Protein AF-A0A355EXS6-F1 (afdb_monomer)

Radius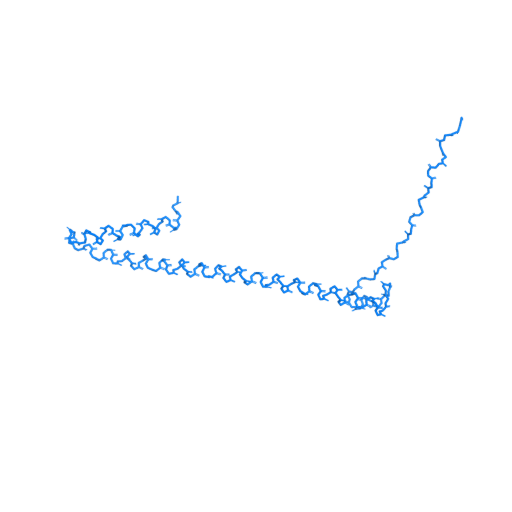 of gyration: 35.59 Å; Cα contacts (8 Å, |Δi|>4): 35; chains: 1; bounding box: 102×25×77 Å

pLDDT: mean 87.1, std 13.65, range [44.59, 98.31]

Sequence (117 aa):
MATNLEILREQEQVLIAVRETAGEIPGISRYWQKLEEAYARAQTSVSRRDELAAVAQESTRQMNADLAAGQDALRALRQYLKAELGVHAPELLRYGVKPARQRKGRCRTPRRLALAG

Mean predicted aligned error: 11.04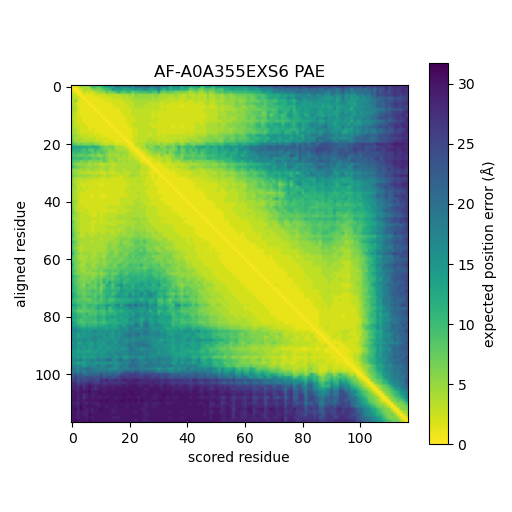 Å

Structure (mmCIF, N/CA/C/O backbone):
data_AF-A0A355EXS6-F1
#
_entry.id   AF-A0A355EXS6-F1
#
loop_
_atom_site.group_PDB
_atom_site.id
_atom_site.type_symbol
_atom_site.label_atom_id
_atom_site.label_alt_id
_atom_site.label_comp_id
_atom_site.label_asym_id
_atom_site.label_entity_id
_atom_site.label_seq_id
_atom_site.pdbx_PDB_ins_code
_atom_site.Cartn_x
_atom_site.Cartn_y
_atom_site.Cartn_z
_atom_site.occupancy
_atom_site.B_iso_or_equiv
_atom_site.auth_seq_id
_atom_site.auth_comp_id
_atom_site.auth_asym_id
_atom_site.auth_atom_id
_atom_site.pdbx_PDB_model_num
ATOM 1 N N . MET A 1 1 ? -0.190 9.057 25.398 1.00 66.00 1 MET A N 1
ATOM 2 C CA . MET A 1 1 ? -1.257 8.954 24.382 1.00 66.00 1 MET A CA 1
ATOM 3 C C . MET A 1 1 ? -1.369 7.485 24.034 1.00 66.00 1 MET A C 1
ATOM 5 O O . MET A 1 1 ? -0.377 6.948 23.561 1.00 66.00 1 MET A O 1
ATOM 9 N N . ALA A 1 2 ? -2.484 6.834 24.370 1.00 73.31 2 ALA A N 1
ATOM 10 C CA . ALA A 1 2 ? -2.691 5.422 24.045 1.00 73.31 2 ALA A CA 1
ATOM 11 C C . ALA A 1 2 ? -2.823 5.241 22.525 1.00 73.31 2 ALA A C 1
ATOM 13 O O . ALA A 1 2 ? -3.331 6.133 21.837 1.00 73.31 2 ALA A O 1
ATOM 14 N N . THR A 1 3 ? -2.347 4.119 21.989 1.00 88.12 3 THR A N 1
ATOM 15 C CA . THR A 1 3 ? -2.514 3.810 20.561 1.00 88.12 3 THR A CA 1
ATOM 16 C C . THR A 1 3 ? -3.963 3.404 20.262 1.00 88.12 3 THR A C 1
ATOM 18 O O . THR A 1 3 ? -4.661 2.875 21.123 1.00 88.12 3 THR A O 1
ATOM 21 N N . ASN A 1 4 ? -4.448 3.608 19.030 1.00 87.12 4 ASN A N 1
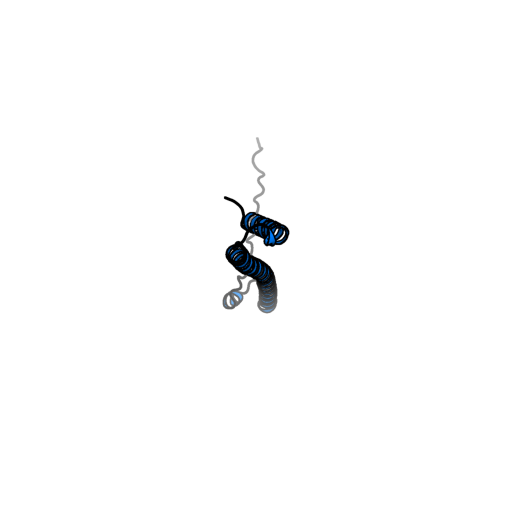ATOM 22 C CA . ASN A 1 4 ? -5.833 3.252 18.662 1.00 87.12 4 ASN A CA 1
ATOM 23 C C . ASN A 1 4 ? -6.176 1.772 18.939 1.00 87.12 4 ASN A C 1
ATOM 25 O O . ASN A 1 4 ? -7.328 1.451 19.207 1.00 87.12 4 ASN A O 1
ATOM 29 N N . LEU A 1 5 ? -5.181 0.877 18.886 1.00 87.56 5 LEU A N 1
ATOM 30 C CA . LEU A 1 5 ? -5.348 -0.544 19.204 1.00 87.56 5 LEU A CA 1
ATOM 31 C C . LEU A 1 5 ? -5.479 -0.801 20.709 1.00 87.56 5 LEU A C 1
ATOM 33 O O . LEU A 1 5 ? -6.242 -1.676 21.105 1.00 87.56 5 LEU A O 1
ATOM 37 N N . GLU A 1 6 ? -4.762 -0.047 21.545 1.00 92.69 6 GLU A N 1
ATOM 38 C CA . GLU A 1 6 ? -4.919 -0.111 23.003 1.00 92.69 6 GLU A CA 1
ATOM 39 C C . GLU A 1 6 ? -6.319 0.338 23.414 1.00 92.69 6 GLU A C 1
ATOM 41 O O . GLU A 1 6 ? -6.975 -0.361 24.179 1.00 92.69 6 GLU A O 1
ATOM 46 N N . ILE A 1 7 ? -6.809 1.435 22.827 1.00 92.62 7 ILE A N 1
ATOM 47 C CA . ILE A 1 7 ? -8.158 1.954 23.089 1.00 92.62 7 ILE A CA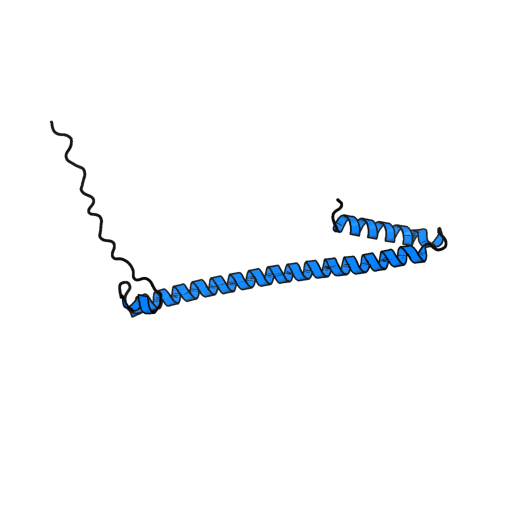 1
ATOM 48 C C . ILE A 1 7 ? -9.223 0.918 22.703 1.00 92.62 7 ILE A C 1
ATOM 50 O O . ILE A 1 7 ? -10.163 0.691 23.457 1.00 92.62 7 ILE A O 1
ATOM 54 N N . LEU A 1 8 ? -9.081 0.253 21.551 1.00 93.25 8 LEU A N 1
ATOM 55 C CA . LEU A 1 8 ? -10.019 -0.796 21.133 1.00 93.25 8 LEU A CA 1
ATOM 56 C C . LEU A 1 8 ? -9.993 -2.014 22.061 1.00 93.25 8 LEU A C 1
ATOM 58 O O . LEU A 1 8 ? -11.051 -2.534 22.402 1.00 93.25 8 LEU A O 1
ATOM 62 N N . ARG A 1 9 ? -8.806 -2.448 22.501 1.00 93.69 9 ARG A N 1
ATOM 63 C CA . ARG A 1 9 ? -8.678 -3.552 23.464 1.00 93.69 9 ARG A CA 1
ATOM 64 C C . ARG A 1 9 ? -9.310 -3.211 24.806 1.00 93.69 9 ARG A C 1
ATOM 66 O O . ARG A 1 9 ? -9.981 -4.052 25.389 1.00 93.69 9 ARG A O 1
ATOM 73 N N . GLU A 1 10 ? -9.112 -1.989 25.283 1.00 94.56 10 GLU A N 1
ATOM 74 C CA . GLU A 1 10 ? -9.731 -1.512 26.519 1.00 94.56 10 GLU A CA 1
ATOM 75 C C . GLU A 1 10 ? -11.264 -1.519 26.403 1.00 94.56 10 GLU A C 1
ATOM 77 O O . GLU A 1 10 ? -11.952 -2.046 27.275 1.00 94.56 10 GLU A O 1
ATOM 82 N N . GLN A 1 11 ? -11.809 -1.015 25.291 1.00 94.44 11 GLN A N 1
ATOM 83 C CA . GLN A 1 11 ? -13.252 -1.040 25.029 1.00 94.44 11 GLN A CA 1
ATOM 84 C C . GLN A 1 11 ? -13.813 -2.467 24.977 1.00 94.44 11 GLN A C 1
ATOM 86 O O . GLN A 1 11 ? -14.869 -2.729 25.552 1.00 94.44 11 GLN A O 1
ATOM 91 N N . GLU A 1 12 ? -13.108 -3.392 24.324 1.00 95.12 12 GLU A N 1
ATOM 92 C CA . GLU A 1 12 ? -13.482 -4.807 24.257 1.00 95.12 12 GLU A CA 1
ATOM 93 C C . GLU A 1 12 ? -13.500 -5.456 25.647 1.00 95.12 12 GLU A C 1
ATOM 95 O O . GLU A 1 12 ? -14.484 -6.097 26.016 1.00 95.12 12 GLU A O 1
ATOM 100 N N . GLN A 1 13 ? -12.454 -5.236 26.448 1.00 95.62 13 GLN A N 1
ATOM 101 C CA . GLN A 1 13 ? -12.363 -5.761 27.812 1.00 95.62 13 GLN A CA 1
ATOM 102 C C . GLN A 1 13 ? -13.514 -5.264 28.692 1.00 95.62 13 GLN A C 1
ATOM 104 O O . GLN A 1 13 ? -14.128 -6.056 29.409 1.00 95.62 13 GLN A O 1
ATOM 109 N N . VAL A 1 14 ? -13.853 -3.974 28.604 1.00 93.75 14 VAL A N 1
ATOM 110 C CA . VAL A 1 14 ? -14.984 -3.399 29.344 1.00 93.75 14 VAL A CA 1
ATOM 111 C C . VAL A 1 14 ? -16.310 -4.007 28.883 1.00 93.75 14 VAL A C 1
ATOM 113 O O . VAL A 1 14 ? -17.145 -4.346 29.718 1.00 93.75 14 VAL A O 1
ATOM 116 N N . LEU A 1 15 ? -16.517 -4.192 27.576 1.00 93.75 15 LEU A N 1
ATOM 117 C CA . LEU A 1 15 ? -17.739 -4.812 27.055 1.00 93.75 15 LEU A CA 1
ATOM 118 C C . LEU A 1 15 ? -17.899 -6.269 27.505 1.00 93.75 15 LEU A C 1
ATOM 120 O O . LEU A 1 15 ? -19.016 -6.674 27.828 1.00 93.75 15 LEU A O 1
ATOM 124 N N . ILE A 1 16 ? -16.809 -7.040 27.565 1.00 93.31 16 ILE A N 1
ATOM 125 C CA . ILE A 1 16 ? -16.814 -8.413 28.092 1.00 93.31 16 ILE A CA 1
ATOM 126 C C . ILE A 1 16 ? -17.221 -8.407 29.570 1.00 93.31 16 ILE A C 1
ATOM 128 O O . ILE A 1 16 ? -18.208 -9.047 29.931 1.00 93.31 16 ILE A O 1
ATOM 132 N N . ALA A 1 17 ? -16.544 -7.610 30.400 1.00 92.50 17 ALA A N 1
ATOM 133 C CA . ALA A 1 17 ? -16.820 -7.537 31.835 1.00 92.50 17 ALA A CA 1
ATOM 134 C C . ALA A 1 17 ? -18.257 -7.072 32.141 1.00 92.50 17 ALA A C 1
ATOM 136 O O . ALA A 1 17 ? -18.920 -7.599 33.037 1.00 92.50 17 ALA A O 1
ATOM 137 N N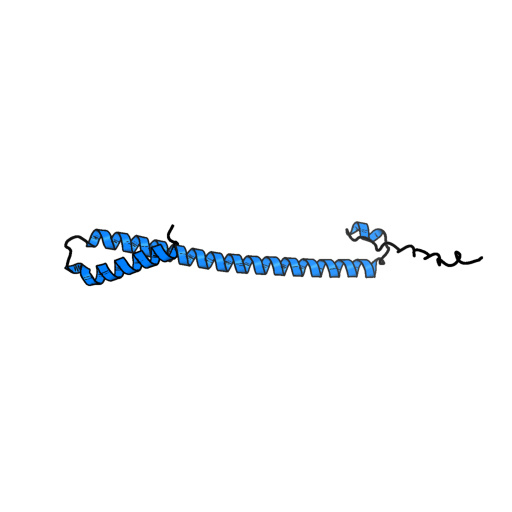 . VAL A 1 18 ? -18.779 -6.106 31.377 1.00 90.69 18 VAL A N 1
ATOM 138 C CA . VAL A 1 18 ? -20.155 -5.619 31.556 1.00 90.69 18 VAL A CA 1
ATOM 139 C C . VAL A 1 18 ? -21.183 -6.659 31.115 1.00 90.69 18 VAL A C 1
ATOM 141 O O . VAL A 1 18 ? -22.240 -6.754 31.730 1.00 90.69 18 VAL A O 1
ATOM 144 N N . ARG A 1 19 ? -20.899 -7.468 30.089 1.00 87.12 19 ARG A N 1
ATOM 145 C CA . ARG A 1 19 ? -21.794 -8.568 29.689 1.00 87.12 19 ARG A CA 1
ATOM 146 C C . ARG A 1 19 ? -21.869 -9.660 30.754 1.00 87.12 19 ARG A C 1
ATOM 148 O O . ARG A 1 19 ? -22.951 -10.196 30.974 1.00 87.12 19 ARG A O 1
ATOM 155 N N . GLU A 1 20 ? -20.760 -9.950 31.427 1.00 88.44 20 GLU A N 1
ATOM 156 C CA . GLU A 1 20 ? -20.702 -10.925 32.525 1.00 88.44 20 GLU A CA 1
ATOM 157 C C . GLU A 1 20 ? -21.448 -10.446 33.784 1.00 88.44 20 GLU A C 1
ATOM 159 O O . GLU A 1 20 ? -22.030 -11.257 34.498 1.00 88.44 20 GLU A O 1
ATOM 164 N N . THR A 1 21 ? -21.501 -9.130 34.017 1.00 87.00 21 THR A N 1
ATOM 165 C CA . THR A 1 21 ? -22.102 -8.499 35.213 1.00 87.00 21 THR A CA 1
ATOM 166 C C . THR A 1 21 ? -23.421 -7.762 34.927 1.00 87.00 21 THR A C 1
ATOM 168 O O . THR A 1 21 ? -23.952 -7.050 35.779 1.00 87.00 21 THR A O 1
ATOM 171 N N . ALA A 1 22 ? -24.002 -7.934 33.732 1.00 73.38 22 ALA A N 1
ATOM 172 C CA . ALA A 1 22 ? -25.113 -7.117 33.223 1.00 73.38 22 ALA A CA 1
ATOM 173 C C . ALA A 1 22 ? -26.384 -7.128 34.098 1.00 73.38 22 ALA A C 1
ATOM 175 O O . ALA A 1 22 ? -27.192 -6.202 34.012 1.00 73.38 22 ALA A O 1
ATOM 176 N N . GLY A 1 23 ? -26.574 -8.162 34.925 1.00 79.62 23 GLY A N 1
ATOM 177 C CA . GLY A 1 23 ? -27.697 -8.272 35.862 1.00 79.62 23 GLY A CA 1
ATOM 178 C C . GLY A 1 23 ? -27.487 -7.564 37.205 1.00 79.62 23 GLY A C 1
ATOM 179 O O . GLY A 1 23 ? -28.448 -7.404 37.952 1.00 79.62 23 GLY A O 1
ATOM 180 N N . GLU A 1 24 ? -26.266 -7.128 37.517 1.00 86.19 24 GLU A N 1
ATOM 181 C CA . GLU A 1 24 ? -25.912 -6.568 38.828 1.00 86.19 24 GLU A CA 1
ATOM 182 C C . GLU A 1 24 ? -26.232 -5.072 38.939 1.00 86.19 24 GLU A C 1
ATOM 184 O O . GLU A 1 24 ? -26.492 -4.569 40.032 1.00 86.19 24 GLU A O 1
ATOM 189 N N . ILE A 1 25 ? -26.243 -4.353 37.810 1.00 84.81 25 ILE A N 1
ATOM 190 C CA . ILE A 1 25 ? -26.427 -2.897 37.775 1.00 84.81 25 ILE A CA 1
ATOM 191 C C . ILE A 1 25 ? -27.677 -2.539 36.955 1.00 84.81 25 ILE A C 1
ATOM 193 O O . ILE A 1 25 ? -27.638 -2.526 35.720 1.00 84.81 25 ILE A O 1
ATOM 197 N N . PRO A 1 26 ? -28.794 -2.176 37.609 1.00 85.88 26 PRO A N 1
ATOM 198 C CA . PRO A 1 26 ? -30.003 -1.742 36.921 1.00 85.88 26 PRO A CA 1
ATOM 199 C C . PRO A 1 26 ? -29.752 -0.518 36.028 1.00 85.88 26 PRO A C 1
ATOM 201 O O . PRO A 1 26 ? -29.176 0.482 36.452 1.00 85.88 26 PRO A O 1
ATOM 204 N N . GLY A 1 27 ? -30.217 -0.570 34.777 1.00 84.00 27 GLY A N 1
ATOM 205 C CA . GLY A 1 27 ? -30.156 0.566 33.847 1.00 84.00 27 GLY A CA 1
ATOM 206 C C . GLY A 1 27 ? -28.808 0.783 33.145 1.00 84.00 27 GLY A C 1
ATOM 207 O O . GLY A 1 27 ? -28.699 1.712 32.338 1.00 84.00 27 GLY A O 1
ATOM 208 N N . ILE A 1 28 ? -27.805 -0.077 33.371 1.00 88.06 28 ILE A N 1
ATOM 209 C CA . ILE A 1 28 ? -26.508 -0.009 32.672 1.00 88.06 28 ILE A CA 1
ATOM 210 C C . ILE A 1 28 ? -26.625 -0.293 31.165 1.00 88.06 28 ILE A C 1
ATOM 212 O O . ILE A 1 28 ? -25.776 0.139 30.382 1.00 88.06 28 ILE A O 1
ATOM 216 N N . SER A 1 29 ? -27.719 -0.938 30.739 1.00 85.19 29 SER A N 1
ATOM 217 C CA . SER A 1 29 ? -27.961 -1.387 29.363 1.00 85.19 29 SER A CA 1
ATOM 218 C C . SER A 1 29 ? -27.754 -0.313 28.305 1.00 85.19 29 SER A C 1
ATOM 220 O O . SER A 1 29 ? -27.070 -0.537 27.311 1.00 85.19 29 SER A O 1
ATOM 222 N N . ARG A 1 30 ? -28.249 0.901 28.562 1.00 86.75 30 ARG A N 1
ATOM 223 C CA . ARG A 1 30 ? -28.139 2.021 27.615 1.00 86.75 30 ARG A CA 1
ATOM 224 C C . ARG A 1 30 ? -26.702 2.491 27.370 1.00 86.75 30 ARG A C 1
ATOM 226 O O . ARG A 1 30 ? -26.436 3.124 26.353 1.00 86.75 30 ARG A O 1
ATOM 233 N N . TYR A 1 31 ? -25.800 2.274 28.325 1.00 89.56 31 TYR A N 1
ATOM 234 C CA . TYR A 1 31 ? -24.420 2.747 28.239 1.00 89.56 31 TYR A CA 1
ATOM 235 C C . TYR A 1 31 ? -23.542 1.738 27.514 1.00 89.56 31 TYR A C 1
ATOM 237 O O . TYR A 1 31 ? -22.810 2.124 26.604 1.00 89.56 31 TYR A O 1
ATOM 245 N N . TRP A 1 32 ? -23.654 0.454 27.862 1.00 89.50 32 TRP A N 1
ATOM 246 C CA . TRP A 1 32 ? -22.847 -0.565 27.200 1.00 89.50 32 TRP A CA 1
ATOM 247 C C . TRP A 1 32 ? -23.300 -0.818 25.763 1.00 89.50 32 TRP A C 1
ATOM 249 O O . TRP A 1 32 ? -22.442 -1.002 24.913 1.00 89.50 32 TRP A O 1
ATOM 259 N N . GLN A 1 33 ? -24.595 -0.688 25.445 1.00 90.81 33 GLN A N 1
ATOM 260 C CA . GLN A 1 33 ? -25.069 -0.720 24.053 1.00 90.81 33 GLN A CA 1
ATOM 261 C C . GLN A 1 33 ? -24.439 0.394 23.203 1.00 90.81 33 GLN A C 1
ATOM 263 O O . GLN A 1 33 ? -23.960 0.151 22.101 1.00 90.81 33 GLN A O 1
ATOM 268 N N . LYS A 1 34 ? -24.359 1.624 23.730 1.00 93.31 34 LYS A N 1
ATOM 269 C CA . LYS A 1 34 ? -23.689 2.732 23.024 1.00 93.31 34 LYS A CA 1
ATOM 270 C C . LYS A 1 34 ? -22.197 2.478 22.826 1.00 93.31 34 LYS A C 1
ATOM 272 O O . LYS A 1 34 ? -21.653 2.836 21.780 1.00 93.31 34 LYS A O 1
ATOM 277 N N . LEU A 1 35 ? -21.538 1.901 23.832 1.00 93.38 35 LEU A N 1
ATOM 278 C CA . LEU A 1 35 ? -20.130 1.525 23.743 1.00 93.38 35 LEU A CA 1
ATOM 279 C C . LEU A 1 35 ? -19.921 0.424 22.698 1.00 93.38 35 LEU A C 1
ATOM 281 O O . LEU A 1 35 ? -19.016 0.533 21.880 1.00 93.38 35 LEU A O 1
ATOM 285 N N . GLU A 1 36 ? -20.786 -0.584 22.680 1.00 94.00 36 GLU A N 1
ATOM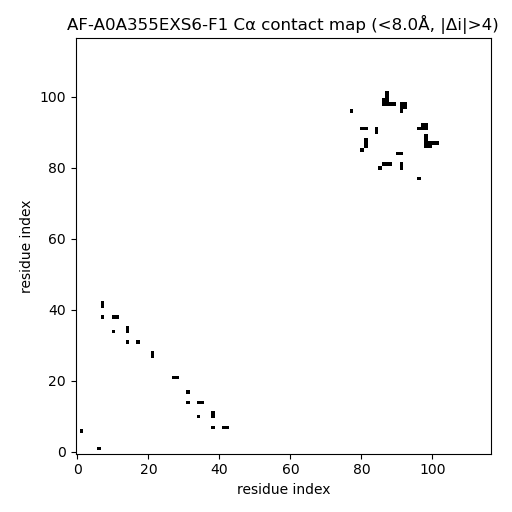 286 C CA . GLU A 1 36 ? -20.769 -1.689 21.723 1.00 94.00 36 GLU A CA 1
ATOM 287 C C . GLU A 1 36 ? -20.947 -1.199 20.285 1.00 94.00 36 GLU A C 1
ATOM 289 O O . GLU A 1 36 ? -20.165 -1.558 19.407 1.00 94.00 36 GLU A O 1
ATOM 294 N N . GLU A 1 37 ? -21.912 -0.313 20.041 1.00 95.25 37 GLU A N 1
ATOM 295 C CA . GLU A 1 37 ? -22.084 0.310 18.729 1.00 95.25 37 GLU A CA 1
ATOM 296 C C . GLU A 1 37 ? -20.841 1.100 18.298 1.00 95.25 37 GLU A C 1
ATOM 298 O O . GLU A 1 37 ? -20.429 1.049 17.136 1.00 95.25 37 GLU A O 1
ATOM 303 N N . ALA A 1 38 ? -20.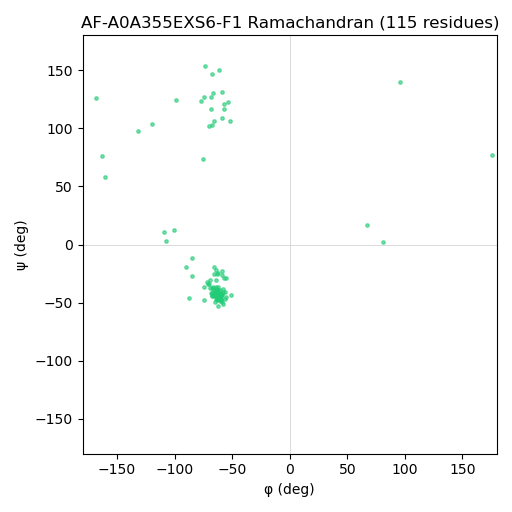246 1.868 19.216 1.00 94.62 38 ALA A N 1
ATOM 304 C CA . ALA A 1 38 ? -19.040 2.636 18.927 1.00 94.62 38 ALA A CA 1
ATOM 305 C C . ALA A 1 38 ? -17.849 1.718 18.620 1.00 94.62 38 ALA A C 1
ATOM 307 O O . ALA A 1 38 ? -17.150 1.956 17.632 1.00 94.62 38 ALA A O 1
ATOM 308 N N . TYR A 1 39 ? -17.674 0.655 19.405 1.00 95.38 39 TYR A N 1
ATOM 309 C CA . TYR A 1 39 ? -16.657 -0.370 19.202 1.00 95.38 39 TYR A CA 1
ATOM 310 C C . TYR A 1 39 ? -16.829 -1.063 17.843 1.00 95.38 39 TYR A C 1
ATOM 312 O O . TYR A 1 39 ? -15.886 -1.111 17.056 1.00 95.38 39 TYR A O 1
ATOM 320 N N . ALA A 1 40 ? -18.045 -1.489 17.489 1.00 95.06 40 ALA A N 1
ATOM 321 C CA . ALA A 1 40 ? -18.332 -2.123 16.201 1.00 95.06 40 ALA A CA 1
ATOM 322 C C . ALA A 1 40 ? -18.020 -1.203 15.004 1.00 95.06 40 ALA A C 1
ATOM 324 O O . ALA A 1 40 ? -17.420 -1.631 14.009 1.00 95.06 40 ALA A O 1
ATOM 325 N N . ARG A 1 41 ? -18.370 0.090 15.100 1.00 95.69 41 ARG A N 1
ATOM 326 C CA . ARG A 1 41 ? -18.022 1.095 14.076 1.00 95.69 41 ARG A CA 1
ATOM 327 C C . ARG A 1 41 ? -16.511 1.292 13.955 1.00 95.69 41 ARG A C 1
ATOM 329 O O . ARG A 1 41 ? -15.989 1.402 12.841 1.00 95.69 41 ARG A O 1
ATOM 336 N N . ALA A 1 42 ? -15.808 1.345 15.082 1.00 94.69 42 ALA A N 1
ATOM 337 C CA . ALA A 1 42 ? -14.364 1.520 15.103 1.00 94.69 42 ALA A CA 1
ATOM 338 C C . ALA A 1 42 ? -13.640 0.288 14.535 1.00 94.69 42 ALA A C 1
ATOM 340 O O . ALA A 1 42 ? -12.758 0.445 13.692 1.00 94.69 42 ALA A O 1
ATOM 341 N N . GLN A 1 43 ? -14.089 -0.921 14.879 1.00 94.31 43 GLN A N 1
ATOM 342 C CA . GLN A 1 43 ? -13.573 -2.173 14.327 1.00 94.31 43 GLN A CA 1
ATOM 343 C C . GLN A 1 43 ? -13.740 -2.227 12.803 1.00 94.31 43 GLN A C 1
ATOM 345 O O . GLN A 1 43 ? -12.779 -2.478 12.081 1.00 94.31 43 GLN A O 1
ATOM 350 N N . THR A 1 44 ? -14.931 -1.881 12.304 1.00 95.00 44 THR A N 1
ATOM 351 C CA . THR A 1 44 ? -15.204 -1.784 10.858 1.00 95.00 44 THR A CA 1
ATOM 352 C C . THR A 1 44 ? -14.263 -0.789 10.174 1.00 95.00 44 THR A C 1
ATOM 354 O O . THR A 1 44 ? -13.753 -1.038 9.082 1.00 95.00 44 THR A O 1
ATOM 357 N N . SER A 1 45 ? -14.003 0.348 10.824 1.00 94.06 45 SER A N 1
ATOM 358 C CA . SER A 1 45 ? -13.109 1.378 10.291 1.00 94.06 45 SER A CA 1
ATOM 359 C C . SER A 1 45 ? -11.651 0.911 10.236 1.00 94.06 45 SER A C 1
ATOM 361 O O . SER A 1 45 ? -10.95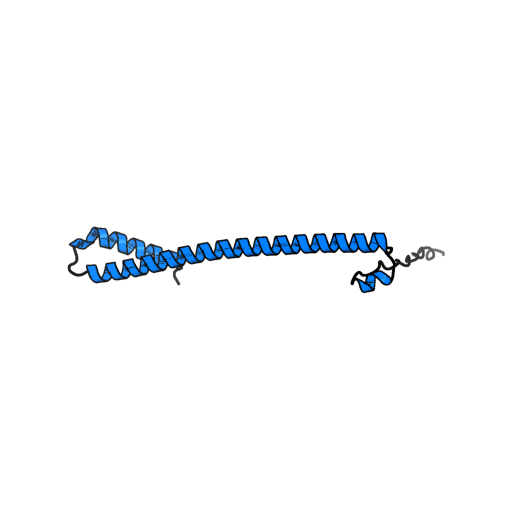3 1.233 9.276 1.00 94.06 45 SER A O 1
ATOM 363 N N . VAL A 1 46 ? -11.193 0.134 11.225 1.00 93.44 46 VAL A N 1
ATOM 364 C CA . VAL A 1 46 ? -9.855 -0.480 11.217 1.00 93.44 46 VAL A CA 1
ATOM 365 C C . VAL A 1 46 ? -9.734 -1.492 10.085 1.00 93.44 46 VAL A C 1
ATOM 367 O O . VAL A 1 46 ? -8.809 -1.373 9.286 1.00 93.44 46 VAL A O 1
ATOM 370 N N . SER A 1 47 ? -10.694 -2.410 9.946 1.00 92.19 47 SER A N 1
ATOM 371 C CA . SER A 1 47 ? -10.701 -3.383 8.847 1.00 92.19 47 SER A CA 1
ATOM 372 C C . SER A 1 47 ? -10.648 -2.692 7.484 1.00 92.19 47 SER A C 1
ATOM 374 O O . SER A 1 47 ? -9.791 -3.007 6.663 1.00 92.19 47 SER A O 1
ATOM 376 N N . ARG A 1 48 ? -11.477 -1.661 7.279 1.00 95.25 48 ARG A N 1
ATOM 377 C CA . ARG A 1 48 ? -11.477 -0.881 6.036 1.00 95.25 48 ARG A CA 1
ATOM 378 C C . ARG A 1 48 ? -10.147 -0.172 5.786 1.00 95.25 48 ARG A C 1
ATOM 380 O O . ARG A 1 48 ? -9.694 -0.088 4.648 1.00 95.25 48 ARG A O 1
ATOM 387 N N . ARG A 1 49 ? -9.517 0.377 6.827 1.00 94.56 49 ARG A N 1
ATOM 388 C CA . ARG A 1 49 ? -8.196 1.008 6.706 1.00 94.56 49 ARG A CA 1
ATOM 389 C C . ARG A 1 49 ? -7.150 -0.010 6.257 1.00 94.56 49 ARG A C 1
ATOM 391 O O . ARG A 1 49 ? -6.348 0.308 5.385 1.00 94.56 49 ARG A O 1
ATOM 398 N N . ASP A 1 50 ? -7.160 -1.198 6.845 1.00 94.06 50 ASP A N 1
ATOM 399 C CA . ASP A 1 50 ? -6.171 -2.235 6.559 1.00 94.06 50 ASP A CA 1
ATOM 400 C C . ASP A 1 50 ? -6.361 -2.805 5.138 1.00 94.06 50 ASP A C 1
ATOM 402 O O . ASP A 1 50 ? -5.383 -2.982 4.410 1.00 94.06 50 ASP A O 1
ATOM 406 N N . GLU A 1 51 ? -7.609 -2.963 4.681 1.00 95.62 51 GLU A N 1
ATOM 407 C CA . GLU A 1 51 ? -7.937 -3.277 3.281 1.00 95.62 51 GLU A CA 1
ATOM 408 C C . GLU A 1 51 ? -7.403 -2.211 2.314 1.00 95.62 51 GLU A C 1
ATOM 410 O O . GLU A 1 51 ? -6.718 -2.530 1.341 1.00 95.62 51 GLU A O 1
ATOM 415 N N . LEU A 1 52 ? -7.667 -0.930 2.591 1.00 95.69 52 LEU A N 1
ATOM 416 C CA . LEU A 1 52 ? -7.178 0.174 1.761 1.00 95.69 52 LEU A CA 1
ATOM 417 C C . LEU A 1 52 ? -5.648 0.239 1.736 1.00 95.69 52 LEU A C 1
ATOM 419 O O . LEU A 1 52 ? -5.068 0.541 0.694 1.00 95.69 52 LEU A O 1
ATOM 423 N N . ALA A 1 53 ? -4.987 -0.062 2.855 1.00 96.75 53 ALA A N 1
ATOM 424 C CA . ALA A 1 53 ? -3.532 -0.119 2.925 1.00 96.75 53 ALA A CA 1
ATOM 425 C C . ALA A 1 53 ? -2.968 -1.248 2.049 1.00 96.75 53 ALA A C 1
ATOM 427 O O . ALA A 1 53 ? -2.007 -1.022 1.311 1.00 96.75 53 ALA A O 1
ATOM 428 N N . ALA A 1 54 ? -3.592 -2.429 2.070 1.00 95.50 54 ALA A N 1
ATOM 429 C CA . ALA A 1 54 ? -3.212 -3.541 1.203 1.00 95.50 54 ALA A CA 1
ATOM 430 C C . ALA A 1 54 ? -3.396 -3.188 -0.284 1.00 95.50 54 ALA A C 1
ATOM 432 O O . ALA A 1 54 ? -2.481 -3.387 -1.085 1.00 95.50 54 ALA A O 1
ATOM 433 N N . VAL A 1 55 ? -4.531 -2.578 -0.644 1.00 96.81 55 VAL A N 1
ATOM 434 C CA . VAL A 1 55 ? -4.803 -2.112 -2.016 1.00 96.81 55 VAL A CA 1
ATOM 435 C C . VAL A 1 55 ? -3.790 -1.055 -2.460 1.00 96.81 55 VAL A C 1
ATOM 437 O O . VAL A 1 55 ? -3.277 -1.120 -3.576 1.00 96.81 55 VAL A O 1
ATOM 440 N N . ALA A 1 56 ? -3.458 -0.094 -1.595 1.00 95.56 56 ALA A N 1
ATOM 441 C CA . ALA A 1 56 ? -2.470 0.936 -1.900 1.00 95.56 56 ALA A CA 1
ATOM 442 C C . ALA A 1 56 ? -1.071 0.340 -2.123 1.00 95.56 56 ALA A C 1
ATOM 444 O O . ALA A 1 56 ? -0.360 0.747 -3.048 1.00 95.56 56 ALA A O 1
ATOM 445 N N . GLN A 1 57 ? -0.684 -0.645 -1.308 1.00 97.12 57 GLN A N 1
ATOM 446 C CA . GLN A 1 57 ? 0.591 -1.340 -1.461 1.00 97.12 57 GLN A CA 1
ATOM 447 C C . GLN A 1 57 ? 0.655 -2.091 -2.793 1.00 97.12 57 GLN A C 1
ATOM 449 O O . GLN A 1 57 ? 1.659 -1.987 -3.498 1.00 97.12 57 GLN A O 1
ATOM 454 N N . GLU A 1 58 ? -0.406 -2.809 -3.154 1.00 97.38 58 GLU A N 1
ATOM 455 C CA . GLU A 1 58 ? -0.453 -3.562 -4.405 1.00 97.38 58 GLU A CA 1
ATOM 456 C C . GLU A 1 58 ? -0.459 -2.639 -5.629 1.00 97.38 58 GLU A C 1
ATOM 458 O O . GLU A 1 58 ? 0.339 -2.818 -6.545 1.00 97.38 58 GLU A O 1
ATOM 463 N N . SER A 1 59 ? -1.252 -1.567 -5.596 1.00 95.06 59 SER A N 1
ATOM 464 C CA . SER A 1 59 ? -1.251 -0.531 -6.638 1.00 95.06 59 SER A CA 1
ATOM 465 C C . SER A 1 59 ? 0.140 0.086 -6.838 1.00 95.06 59 SER A C 1
ATOM 467 O O . SER A 1 59 ? 0.605 0.258 -7.965 1.00 95.06 59 SER A O 1
ATOM 469 N N . THR A 1 60 ? 0.866 0.337 -5.744 1.00 97.12 60 THR A N 1
ATOM 470 C CA . THR A 1 60 ? 2.245 0.843 -5.808 1.00 97.12 60 THR A CA 1
ATOM 471 C C . THR A 1 60 ? 3.194 -0.168 -6.455 1.00 97.12 60 THR A C 1
ATOM 473 O O . THR A 1 60 ? 4.057 0.215 -7.248 1.00 97.12 60 THR A O 1
ATOM 476 N N . ARG A 1 61 ? 3.055 -1.464 -6.143 1.00 97.69 61 ARG A N 1
ATOM 477 C CA . ARG A 1 61 ? 3.857 -2.525 -6.774 1.00 97.69 61 ARG A CA 1
ATOM 478 C C . ARG A 1 61 ? 3.586 -2.597 -8.271 1.00 97.69 61 ARG A C 1
ATOM 480 O O . ARG A 1 61 ? 4.545 -2.604 -9.040 1.00 97.69 61 ARG A O 1
ATOM 487 N N . GLN A 1 62 ? 2.315 -2.578 -8.665 1.00 98.00 62 GLN A N 1
ATOM 488 C CA . GLN A 1 62 ? 1.912 -2.618 -10.066 1.00 98.00 62 GLN A CA 1
ATOM 489 C C . GLN A 1 62 ? 2.455 -1.410 -10.838 1.00 98.00 62 GLN A C 1
ATOM 491 O O . GLN A 1 62 ? 3.123 -1.583 -11.852 1.00 98.00 62 GLN A O 1
ATOM 496 N N . MET A 1 63 ? 2.286 -0.197 -10.303 1.00 97.81 63 MET A N 1
ATOM 497 C CA . MET A 1 63 ? 2.830 1.024 -10.907 1.00 97.81 63 MET A CA 1
ATOM 498 C C . MET A 1 63 ? 4.347 0.924 -11.124 1.00 97.81 63 MET A C 1
ATOM 500 O O . MET A 1 63 ? 4.854 1.279 -12.186 1.00 97.81 63 MET A O 1
ATOM 504 N N . ASN A 1 64 ? 5.087 0.429 -10.130 1.00 98.12 64 ASN A N 1
ATOM 505 C CA . ASN A 1 64 ? 6.534 0.268 -10.248 1.00 98.12 64 ASN A CA 1
ATOM 506 C C . ASN A 1 64 ? 6.920 -0.792 -11.290 1.00 98.12 64 ASN A C 1
ATOM 508 O O . ASN A 1 64 ? 7.893 -0.592 -12.019 1.00 98.12 64 ASN A O 1
ATOM 512 N N . ALA A 1 65 ? 6.167 -1.891 -11.380 1.00 98.19 65 ALA A N 1
ATOM 513 C CA . ALA A 1 65 ? 6.369 -2.918 -12.398 1.00 98.19 65 ALA A CA 1
ATOM 514 C C . ALA A 1 65 ? 6.137 -2.358 -13.811 1.00 98.19 65 ALA A C 1
ATOM 516 O O . ALA A 1 65 ? 6.977 -2.549 -14.690 1.00 98.19 65 ALA A O 1
ATOM 517 N N . ASP A 1 66 ? 5.066 -1.588 -14.006 1.00 97.88 66 ASP A N 1
ATOM 518 C CA . ASP A 1 66 ? 4.742 -0.964 -15.292 1.00 97.88 66 ASP A CA 1
ATOM 519 C C . ASP A 1 66 ? 5.797 0.073 -15.702 1.00 97.88 66 ASP A C 1
ATOM 521 O O . ASP A 1 66 ? 6.226 0.121 -16.858 1.00 97.88 66 ASP A O 1
ATOM 525 N N . LEU A 1 67 ? 6.288 0.873 -14.749 1.00 98.31 67 LEU A N 1
ATOM 526 C CA . LEU A 1 67 ? 7.382 1.815 -14.994 1.00 98.31 67 LEU A CA 1
ATOM 527 C C . LEU A 1 67 ? 8.683 1.098 -15.370 1.00 98.31 67 LEU A C 1
ATOM 529 O O . LEU A 1 67 ? 9.385 1.553 -16.276 1.00 98.31 67 LEU A O 1
ATOM 533 N N . ALA A 1 68 ? 9.012 -0.011 -14.704 1.00 98.19 68 ALA A N 1
ATOM 534 C CA . ALA A 1 68 ? 10.184 -0.814 -15.039 1.00 98.19 68 ALA A CA 1
ATOM 535 C C . ALA A 1 68 ? 10.066 -1.406 -16.453 1.00 98.19 68 ALA A C 1
ATOM 537 O O . ALA A 1 68 ? 10.971 -1.224 -17.270 1.00 98.19 68 ALA A O 1
ATOM 538 N N . ALA A 1 69 ? 8.916 -2.002 -16.781 1.00 97.69 69 ALA A N 1
ATOM 539 C CA . ALA A 1 69 ? 8.635 -2.523 -18.116 1.00 97.69 69 ALA A CA 1
ATOM 540 C C . ALA A 1 69 ? 8.733 -1.427 -19.192 1.00 97.69 69 ALA A C 1
ATOM 542 O O . ALA A 1 69 ? 9.349 -1.627 -20.241 1.00 97.69 69 ALA A O 1
ATOM 543 N N . GLY A 1 70 ? 8.205 -0.230 -18.915 1.00 97.56 70 GLY A N 1
ATOM 544 C CA . GLY A 1 70 ? 8.329 0.930 -19.797 1.00 97.56 70 GLY A CA 1
ATOM 545 C C . GLY A 1 70 ? 9.780 1.377 -20.005 1.00 97.56 70 GLY A C 1
ATOM 546 O O . GLY A 1 70 ? 10.171 1.720 -21.124 1.00 97.56 70 GLY A O 1
ATOM 547 N N . GLN A 1 71 ? 10.614 1.340 -18.960 1.00 97.94 71 GLN A N 1
ATOM 548 C CA . GLN A 1 71 ? 12.043 1.648 -19.081 1.00 97.94 71 GLN A CA 1
ATOM 549 C C . GLN A 1 71 ? 12.787 0.622 -19.937 1.00 97.94 71 GLN A C 1
ATOM 551 O O . GLN A 1 71 ? 13.632 1.013 -20.750 1.00 97.94 71 GLN A O 1
ATOM 556 N N . ASP A 1 72 ? 12.478 -0.661 -19.782 1.00 97.38 72 ASP A N 1
ATOM 557 C CA . ASP A 1 72 ? 13.094 -1.726 -20.570 1.00 97.38 72 ASP A CA 1
ATOM 558 C C . ASP A 1 72 ? 12.671 -1.651 -22.039 1.00 97.38 72 ASP A C 1
ATOM 560 O O . ASP A 1 72 ? 13.530 -1.671 -22.926 1.00 97.38 72 ASP A O 1
ATOM 564 N N . ALA A 1 73 ? 11.385 -1.419 -22.309 1.00 97.50 73 ALA A N 1
ATOM 565 C CA . ALA A 1 73 ? 10.885 -1.170 -23.659 1.00 97.50 73 ALA A CA 1
ATOM 566 C C . ALA A 1 73 ? 11.562 0.055 -24.300 1.00 97.50 73 ALA A C 1
ATOM 568 O O . ALA A 1 73 ? 12.012 0.001 -25.447 1.00 97.50 73 ALA A O 1
ATOM 569 N N . LEU A 1 74 ? 11.724 1.149 -23.548 1.00 96.19 74 LEU A N 1
ATOM 570 C CA . LEU A 1 74 ? 12.419 2.345 -24.027 1.00 96.19 74 LEU A CA 1
ATOM 571 C C . LEU A 1 74 ? 13.897 2.067 -24.343 1.00 96.19 74 LEU A C 1
ATOM 573 O O . LEU A 1 74 ? 14.436 2.597 -25.319 1.00 96.19 74 LEU A O 1
ATOM 577 N N . ARG A 1 75 ? 14.580 1.251 -23.531 1.00 96.12 75 ARG A N 1
ATOM 578 C CA . ARG A 1 75 ? 15.966 0.830 -23.799 1.00 96.12 75 ARG A CA 1
ATOM 579 C C . ARG A 1 75 ? 16.049 -0.004 -25.072 1.00 96.12 75 ARG A C 1
ATOM 581 O O . ARG A 1 75 ? 16.905 0.298 -25.904 1.00 96.12 75 ARG A O 1
ATOM 588 N N . ALA A 1 76 ? 15.161 -0.981 -25.237 1.00 96.25 76 ALA A N 1
ATOM 589 C CA . ALA A 1 76 ? 15.095 -1.823 -26.427 1.00 96.25 76 ALA A CA 1
ATOM 590 C C . ALA A 1 76 ? 14.854 -0.981 -27.689 1.00 96.25 76 ALA A C 1
ATOM 592 O O . ALA A 1 76 ? 15.609 -1.082 -28.655 1.00 96.25 76 ALA A O 1
ATOM 593 N N . LEU A 1 77 ? 13.897 -0.049 -27.645 1.00 95.19 77 LEU A N 1
ATOM 594 C CA . LEU A 1 77 ? 13.611 0.855 -28.760 1.00 95.19 77 LEU A CA 1
ATOM 595 C C . LEU A 1 77 ? 14.823 1.728 -29.121 1.00 95.19 77 LEU A C 1
ATOM 597 O O . LEU A 1 77 ? 15.167 1.886 -30.290 1.00 95.19 77 LEU A O 1
ATOM 601 N N . ARG A 1 78 ? 15.525 2.269 -28.119 1.00 94.12 78 ARG A N 1
ATOM 602 C CA . ARG A 1 78 ? 16.753 3.051 -28.343 1.00 94.12 78 ARG A CA 1
ATOM 603 C C . ARG A 1 78 ? 17.873 2.221 -28.960 1.00 94.12 78 ARG A C 1
ATOM 605 O O . ARG A 1 78 ? 18.656 2.764 -29.737 1.00 94.12 78 ARG A O 1
ATOM 612 N N . GLN A 1 79 ? 18.005 0.954 -28.575 1.00 94.62 79 GLN A N 1
ATOM 613 C CA . GLN A 1 79 ? 18.989 0.045 -29.161 1.00 94.62 79 GLN A CA 1
ATOM 614 C C . GLN A 1 79 ? 18.642 -0.264 -30.615 1.00 94.62 79 GLN A C 1
ATOM 616 O O . GLN A 1 79 ? 19.521 -0.155 -31.465 1.00 94.62 79 GLN A O 1
ATOM 621 N N . TYR A 1 80 ? 17.370 -0.540 -30.900 1.00 95.38 80 TYR A N 1
ATOM 622 C CA . TYR A 1 80 ? 16.878 -0.760 -32.255 1.00 95.38 80 TYR A CA 1
ATOM 623 C C . TYR A 1 80 ? 17.159 0.444 -33.168 1.00 95.38 80 TYR A C 1
ATOM 625 O O . TYR A 1 80 ? 17.819 0.296 -34.191 1.00 95.38 80 TYR A O 1
ATOM 633 N N . LEU A 1 81 ? 16.797 1.662 -32.744 1.00 93.19 81 LEU A N 1
ATOM 634 C CA . LEU A 1 81 ? 17.070 2.886 -33.513 1.00 93.19 81 LEU A CA 1
ATOM 635 C C . LEU A 1 81 ? 18.565 3.096 -33.795 1.00 93.19 81 LEU A C 1
ATOM 637 O O . LEU A 1 81 ? 18.938 3.557 -34.871 1.00 93.19 81 LEU A O 1
ATOM 641 N N . LYS A 1 82 ? 19.434 2.766 -32.834 1.00 93.75 82 LYS A N 1
ATOM 642 C CA . LYS A 1 82 ? 20.892 2.851 -33.012 1.00 93.75 82 LYS A CA 1
ATOM 643 C C . LYS A 1 82 ? 21.437 1.786 -33.958 1.00 93.75 82 LYS A C 1
ATOM 645 O O . LYS A 1 82 ? 22.429 2.066 -34.626 1.00 93.75 82 LYS A O 1
ATOM 650 N N . ALA A 1 83 ? 20.849 0.592 -33.965 1.00 94.00 83 ALA A N 1
ATOM 651 C CA . ALA A 1 83 ? 21.227 -0.479 -34.877 1.00 94.00 83 ALA A CA 1
ATOM 652 C C . ALA A 1 83 ? 20.850 -0.121 -36.321 1.00 94.00 83 ALA A C 1
ATOM 654 O O . ALA A 1 83 ? 21.672 -0.296 -37.211 1.00 94.00 83 ALA A O 1
ATOM 655 N N . GLU A 1 84 ? 19.663 0.458 -36.517 1.00 95.56 84 GLU A N 1
ATOM 656 C CA . GLU A 1 84 ? 19.139 0.808 -37.840 1.00 95.56 84 GLU A CA 1
ATOM 657 C C . GLU A 1 84 ? 19.820 2.046 -38.447 1.00 95.56 84 GLU A C 1
ATOM 659 O O . GLU A 1 84 ? 20.253 2.034 -39.594 1.00 95.56 84 GLU A O 1
ATOM 664 N N . LEU A 1 85 ? 19.949 3.130 -37.673 1.00 92.31 85 LEU A N 1
ATOM 665 C CA . LEU A 1 85 ? 20.471 4.409 -38.179 1.00 92.31 85 LEU A CA 1
ATOM 666 C C . LEU A 1 85 ? 21.992 4.535 -38.039 1.00 92.31 85 LEU A C 1
ATOM 668 O O . LEU A 1 85 ? 22.613 5.370 -38.689 1.00 92.31 85 LEU A O 1
ATOM 672 N N . GLY A 1 86 ? 22.602 3.727 -37.172 1.00 91.75 86 GLY A N 1
ATOM 673 C CA . GLY A 1 86 ? 24.002 3.838 -36.786 1.00 91.75 86 GLY A CA 1
ATOM 674 C C . GLY A 1 86 ? 24.204 4.625 -35.487 1.00 91.75 86 GLY A C 1
ATOM 675 O O . GLY A 1 86 ? 23.596 5.658 -35.217 1.00 91.75 86 GLY A O 1
ATOM 676 N N . VAL A 1 87 ? 25.133 4.148 -34.654 1.00 89.00 87 VAL A N 1
ATOM 677 C CA . VAL A 1 87 ? 25.333 4.603 -33.261 1.00 89.00 87 VAL A CA 1
ATOM 678 C C . VAL A 1 87 ? 25.774 6.077 -33.139 1.00 89.00 87 VAL A C 1
ATOM 680 O O . VAL A 1 87 ? 25.588 6.707 -32.090 1.00 89.00 87 VAL A O 1
ATOM 683 N N . HIS A 1 88 ? 26.353 6.634 -34.203 1.00 89.00 88 HIS A N 1
ATOM 684 C CA . HIS A 1 88 ? 26.850 8.012 -34.277 1.00 89.00 88 HIS A CA 1
ATOM 685 C C . HIS A 1 88 ? 25.975 8.933 -35.140 1.00 89.00 88 HIS A C 1
ATOM 687 O O . HIS A 1 88 ? 26.327 10.099 -35.314 1.00 89.00 88 HIS A O 1
ATOM 693 N N . ALA A 1 89 ? 24.858 8.426 -35.666 1.00 88.50 89 ALA A N 1
ATOM 694 C CA . ALA A 1 89 ? 24.034 9.132 -36.632 1.00 88.50 89 ALA A CA 1
ATOM 695 C C . ALA A 1 89 ? 23.331 10.344 -35.990 1.00 88.50 89 ALA A C 1
ATOM 697 O O . ALA A 1 89 ? 22.685 10.191 -34.943 1.00 88.50 89 ALA A O 1
ATOM 698 N N . PRO A 1 90 ? 23.453 11.557 -36.561 1.00 88.12 90 PRO A N 1
ATOM 699 C CA . PRO A 1 90 ? 22.779 12.745 -36.038 1.00 88.12 90 PRO A CA 1
ATOM 700 C C . PRO A 1 90 ? 21.246 12.621 -36.077 1.00 88.12 90 PRO A C 1
ATOM 702 O O . PRO A 1 90 ? 20.565 13.238 -35.257 1.00 88.12 90 PRO A O 1
ATOM 705 N N . GLU A 1 91 ? 20.700 11.782 -36.960 1.00 91.56 91 GLU A N 1
ATOM 706 C CA . GLU A 1 91 ? 19.270 11.495 -37.107 1.00 91.56 91 GLU A CA 1
ATOM 707 C C . GLU A 1 91 ? 18.643 10.937 -35.819 1.00 91.56 91 GLU A C 1
ATOM 709 O O . GLU A 1 91 ? 17.460 11.169 -35.570 1.00 91.56 91 GLU A O 1
ATOM 714 N N . LEU A 1 92 ? 19.431 10.291 -34.947 1.00 91.06 92 LEU A N 1
ATOM 715 C CA . LEU A 1 92 ? 18.980 9.794 -33.639 1.00 91.06 92 LEU A CA 1
ATOM 716 C C . LEU A 1 92 ? 18.383 10.898 -32.751 1.00 91.06 92 LEU A C 1
ATOM 718 O O . LEU A 1 92 ? 17.484 10.629 -31.949 1.00 91.06 92 LEU A O 1
ATOM 722 N N . LEU A 1 93 ? 18.832 12.148 -32.917 1.00 91.38 93 LEU A N 1
ATOM 723 C CA . LEU A 1 93 ? 18.321 13.290 -32.156 1.00 91.38 93 LEU A CA 1
ATOM 724 C C . LEU A 1 93 ? 16.842 13.569 -32.444 1.00 91.38 93 LEU A C 1
ATOM 726 O O . LEU A 1 93 ? 16.133 13.999 -31.536 1.00 91.38 93 LEU A O 1
ATOM 730 N N . ARG A 1 94 ? 16.356 13.267 -33.659 1.00 92.94 94 ARG A N 1
ATOM 731 C CA . ARG A 1 94 ? 14.933 13.416 -34.021 1.00 92.94 94 ARG A CA 1
ATOM 732 C C . ARG A 1 94 ? 14.026 12.507 -33.188 1.00 92.94 94 ARG A C 1
ATOM 734 O O . ARG A 1 94 ? 12.872 12.841 -32.965 1.00 92.94 94 ARG A O 1
ATOM 741 N N . TYR A 1 95 ? 14.572 11.403 -32.683 1.00 90.44 95 TYR A N 1
ATOM 742 C CA . TYR A 1 95 ? 13.875 10.427 -31.844 1.00 90.44 95 TYR A CA 1
ATOM 743 C C . TYR A 1 95 ? 14.192 10.596 -30.347 1.00 90.44 95 TYR A C 1
ATOM 745 O O . TYR A 1 95 ? 13.941 9.697 -29.546 1.00 90.44 95 TYR A O 1
ATOM 753 N N . GLY A 1 96 ? 14.812 11.716 -29.951 1.00 89.88 96 GLY A N 1
ATOM 754 C CA . GLY A 1 96 ? 15.227 11.957 -28.564 1.00 89.88 96 GLY A CA 1
ATOM 755 C C . GLY A 1 96 ? 16.343 11.022 -28.076 1.00 89.88 96 GLY A C 1
ATOM 756 O O . GLY A 1 96 ? 16.572 10.894 -26.870 1.00 89.88 96 GLY A O 1
ATOM 757 N N . VAL A 1 97 ? 17.051 10.349 -28.989 1.00 89.69 97 VAL A N 1
ATOM 758 C CA . VAL A 1 97 ? 18.159 9.445 -28.670 1.00 89.69 97 VAL A CA 1
ATOM 759 C C . VAL A 1 97 ? 19.476 10.185 -28.860 1.00 89.69 97 VAL A C 1
ATOM 761 O O . VAL A 1 97 ? 19.775 10.710 -29.926 1.00 89.69 97 VAL A O 1
ATOM 764 N N . LYS A 1 98 ? 20.309 10.224 -27.818 1.00 87.88 98 LYS A N 1
ATOM 765 C CA . LYS A 1 98 ? 21.625 10.868 -27.901 1.00 87.88 98 LYS A CA 1
ATOM 766 C C . LYS A 1 98 ? 22.619 9.960 -28.652 1.00 87.88 98 LYS A C 1
ATOM 768 O O . LYS A 1 98 ? 22.839 8.834 -28.186 1.00 87.88 98 LYS A O 1
ATOM 773 N N . PRO A 1 99 ? 23.255 10.428 -29.744 1.00 86.12 99 PRO A N 1
ATOM 774 C CA . PRO A 1 99 ? 24.311 9.682 -30.427 1.00 86.12 99 PRO A CA 1
ATOM 775 C C . PRO A 1 99 ? 25.506 9.435 -29.502 1.00 86.12 99 PRO A C 1
ATOM 777 O O . PRO A 1 99 ? 25.800 10.245 -28.611 1.00 86.12 99 PRO A O 1
ATOM 780 N N . ALA A 1 100 ? 26.230 8.333 -29.711 1.00 83.62 100 ALA A N 1
ATOM 781 C CA . ALA A 1 100 ? 27.464 8.109 -28.969 1.00 83.62 100 ALA A CA 1
ATOM 782 C C . ALA A 1 100 ? 28.508 9.156 -29.378 1.00 83.62 100 ALA A C 1
ATOM 784 O O . ALA A 1 100 ? 28.770 9.375 -30.560 1.00 83.62 100 ALA A O 1
ATOM 785 N N . ARG A 1 101 ? 29.138 9.805 -28.396 1.00 77.75 101 ARG A N 1
ATOM 786 C CA . ARG A 1 101 ? 30.271 10.695 -28.668 1.00 77.75 101 ARG A CA 1
ATOM 787 C C . ARG A 1 101 ? 31.489 9.839 -28.998 1.00 77.75 101 ARG A C 1
ATOM 789 O O . ARG A 1 101 ? 31.851 8.979 -28.196 1.00 77.75 101 ARG A O 1
ATOM 796 N N . GLN A 1 102 ? 32.145 10.099 -30.127 1.00 64.88 102 GLN A N 1
ATOM 797 C CA . GLN A 1 102 ? 33.476 9.548 -30.373 1.00 64.88 102 GLN A CA 1
ATOM 798 C C . GLN A 1 102 ? 34.399 10.000 -29.234 1.00 64.88 102 GLN A C 1
ATOM 800 O O . GLN A 1 102 ? 34.613 11.197 -29.021 1.00 64.88 102 GLN A O 1
ATOM 805 N N . ARG A 1 103 ? 34.921 9.050 -28.453 1.00 62.59 103 ARG A N 1
ATOM 806 C CA . ARG A 1 103 ? 35.988 9.341 -27.495 1.00 62.59 103 ARG A CA 1
ATOM 807 C C . ARG A 1 103 ? 37.229 9.699 -28.312 1.00 62.59 103 ARG A C 1
ATOM 809 O O . ARG A 1 103 ? 37.885 8.806 -28.834 1.00 62.59 103 ARG A O 1
ATOM 816 N N . LYS A 1 104 ? 37.568 10.989 -28.412 1.00 55.91 104 LYS A N 1
ATOM 817 C CA . LYS A 1 104 ? 38.924 11.398 -28.804 1.00 55.91 104 LYS A CA 1
ATOM 818 C C . LYS A 1 104 ? 39.873 10.795 -27.769 1.00 55.91 104 LYS A C 1
ATOM 820 O O . LYS A 1 104 ? 39.829 11.185 -26.601 1.00 55.91 104 LYS A O 1
ATOM 825 N N . GLY A 1 105 ? 40.645 9.782 -28.162 1.00 53.75 105 GLY A N 1
ATOM 826 C CA . GLY A 1 105 ? 41.624 9.150 -27.285 1.00 53.75 105 GLY A CA 1
ATOM 827 C C . GLY A 1 105 ? 42.547 10.222 -26.714 1.00 53.75 105 GLY A C 1
ATOM 828 O O . GLY A 1 105 ? 43.164 10.973 -27.465 1.00 53.75 105 GLY A O 1
ATOM 829 N N . ARG A 1 106 ? 42.624 10.339 -25.385 1.00 55.34 106 ARG A N 1
ATOM 830 C CA . ARG A 1 106 ? 43.709 11.105 -24.767 1.00 55.34 106 ARG A CA 1
ATOM 831 C C . ARG A 1 106 ? 44.993 10.342 -25.073 1.00 55.34 106 ARG A C 1
ATOM 833 O O . ARG A 1 106 ? 45.220 9.296 -24.468 1.00 55.34 106 ARG A O 1
ATOM 840 N N . CYS A 1 107 ? 45.815 10.854 -25.989 1.00 50.94 107 CYS A N 1
ATOM 841 C CA . CYS A 1 107 ? 47.224 10.484 -26.062 1.00 50.94 107 CYS A CA 1
ATOM 842 C C . CYS A 1 107 ? 47.816 10.688 -24.663 1.00 50.94 107 CYS A C 1
ATOM 844 O O . CYS A 1 107 ? 47.968 11.817 -24.202 1.00 50.94 107 CYS A O 1
ATOM 846 N N . ARG A 1 108 ? 48.074 9.593 -23.942 1.00 58.34 108 ARG A N 1
ATOM 847 C CA . ARG A 1 108 ? 48.887 9.632 -22.729 1.00 58.34 108 ARG A CA 1
ATOM 848 C C . ARG A 1 108 ? 50.314 9.907 -23.186 1.00 58.34 108 ARG A C 1
ATOM 850 O O . ARG A 1 108 ? 50.975 9.001 -23.681 1.00 58.34 108 ARG A O 1
ATOM 857 N N . THR A 1 109 ? 50.775 11.144 -23.049 1.00 56.62 109 THR A N 1
ATOM 858 C CA . THR A 1 109 ? 52.192 11.482 -23.202 1.00 56.62 109 THR A CA 1
ATOM 859 C C . THR A 1 109 ? 52.983 10.636 -22.195 1.00 56.62 109 THR A C 1
ATOM 861 O O . THR A 1 109 ? 52.684 10.709 -20.997 1.00 56.62 109 THR A O 1
ATOM 864 N N . PRO A 1 110 ? 53.939 9.791 -22.619 1.00 56.19 110 PRO A N 1
ATOM 865 C CA . PRO A 1 110 ? 54.741 9.027 -21.679 1.00 56.19 110 PRO A CA 1
ATOM 866 C C . PRO A 1 110 ? 55.643 10.003 -20.922 1.00 56.19 110 PRO A C 1
ATOM 868 O O . PRO A 1 110 ? 56.492 10.678 -21.497 1.00 56.19 110 PRO A O 1
ATOM 871 N N . ARG A 1 111 ? 55.439 10.098 -19.608 1.00 57.72 111 ARG A N 1
ATOM 872 C CA . ARG A 1 111 ? 56.258 10.895 -18.693 1.00 57.72 111 ARG A CA 1
ATOM 8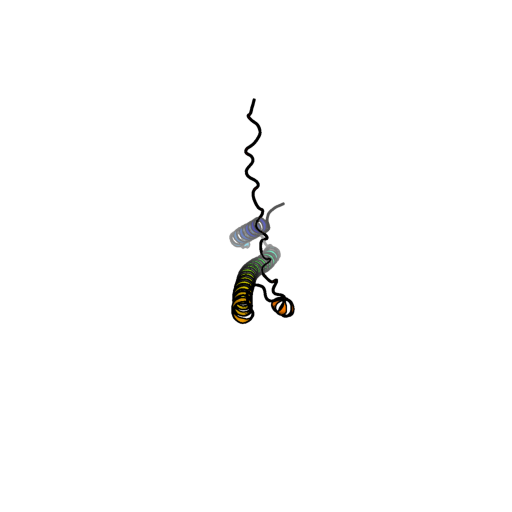73 C C . ARG A 1 111 ? 57.587 10.159 -18.460 1.00 57.72 111 ARG A C 1
ATOM 875 O O . ARG A 1 111 ? 57.782 9.533 -17.426 1.00 57.72 111 ARG A O 1
ATOM 882 N N . ARG A 1 112 ? 58.479 10.171 -19.450 1.00 56.34 112 ARG A N 1
ATOM 883 C CA . ARG A 1 112 ? 59.886 9.773 -19.307 1.00 56.34 112 ARG A CA 1
ATOM 884 C C . ARG A 1 112 ? 60.736 10.853 -19.952 1.00 56.34 112 ARG A C 1
ATOM 886 O O . ARG A 1 112 ? 60.848 10.859 -21.165 1.00 56.34 112 ARG A O 1
ATOM 893 N N . LEU A 1 113 ? 61.252 11.764 -19.130 1.00 57.41 113 LEU A N 1
ATOM 894 C CA . LEU A 1 113 ? 62.462 12.574 -19.336 1.00 57.41 113 LEU A CA 1
ATOM 895 C C . LEU A 1 113 ? 62.554 13.544 -18.150 1.00 57.41 113 LEU A C 1
ATOM 897 O O . LEU A 1 113 ? 62.146 14.695 -18.233 1.00 57.41 113 LEU A O 1
ATOM 901 N N . ALA A 1 114 ? 62.991 13.030 -17.004 1.00 55.50 114 ALA A N 1
ATOM 902 C CA . ALA A 1 114 ? 63.448 13.843 -15.879 1.00 55.50 114 ALA A CA 1
ATOM 903 C C . ALA A 1 114 ? 64.316 12.974 -14.965 1.00 55.50 114 ALA A C 1
ATOM 905 O O . ALA A 1 114 ? 63.949 12.750 -13.825 1.00 55.50 114 ALA A O 1
ATOM 906 N N . LEU A 1 115 ? 65.395 12.401 -15.505 1.00 54.44 115 LEU A N 1
ATOM 907 C CA . LEU A 1 115 ? 66.501 11.806 -14.745 1.00 54.44 115 LEU A CA 1
ATOM 908 C C . LEU A 1 115 ? 67.705 11.648 -15.694 1.00 54.44 115 LEU A C 1
ATOM 910 O O . LEU A 1 115 ? 67.957 10.571 -16.226 1.00 54.44 115 LEU A O 1
ATOM 914 N N . ALA A 1 116 ? 68.371 12.763 -15.973 1.00 50.81 116 ALA A N 1
ATOM 915 C CA . ALA A 1 116 ? 69.731 12.874 -16.505 1.00 50.81 116 ALA A CA 1
ATOM 916 C C . ALA A 1 116 ? 70.099 14.358 -16.356 1.00 50.81 116 ALA A C 1
ATOM 918 O O . ALA A 1 116 ? 69.312 15.199 -16.782 1.00 50.81 116 ALA A O 1
ATOM 919 N N . GLY A 1 117 ? 71.191 14.779 -15.741 1.00 44.59 117 GLY A N 1
ATOM 920 C CA . GLY A 1 117 ? 72.287 14.149 -15.016 1.00 44.59 117 GLY A CA 1
ATOM 921 C C . GLY A 1 117 ? 73.099 15.301 -14.428 1.00 44.59 117 GLY A C 1
ATOM 922 O O . GLY A 1 117 ? 73.003 16.413 -15.001 1.00 44.59 117 GLY A O 1
#

Secondary structure (DSSP, 8-state):
---HHHHHHHHHHHHHHHHHTTTTSTTTHHHHHHHHHHHHHHHHHHHHHHHHHHHHHHHHHHHHHHHHHHHHHHHHHHHHHHHHH-TT-GGGGGGTPPPPPP---------------

Foldseek 3Di:
DDDLVRVLVVLVVVLVVCVVCVVVDPPCVVVSVVSVVVSVVSVVVVVVVVVVVVVVVVVVVVVVVVVVVVVVVVVVVLVVVCVVQPQQHPVSVVVVHDRDDPPPDPPPDPPPDDDDD

Solvent-accessible surface area (backbone atoms only — not comparable to full-atom values): 7074 Å² total; per-residue (Å²): 132,83,53,76,66,54,54,50,49,52,53,51,53,51,52,52,55,45,66,78,45,55,87,78,46,89,81,50,62,72,57,55,53,53,50,49,54,50,48,54,53,50,52,54,50,49,52,52,50,53,52,50,50,53,52,53,52,51,52,52,51,51,52,52,52,53,52,50,53,51,52,53,51,51,51,52,52,54,49,50,53,30,68,75,66,39,57,65,32,74,70,38,51,83,73,76,38,83,49,59,75,81,77,77,76,78,80,76,76,78,93,78,88,88,86,83,130